Protein AF-A0AAY5F2A4-F1 (afdb_monomer_lite)

Foldseek 3Di:
DPDVVVVVVVVVVVVVVVVVVVVVVVVVVVVVVPPPDPPPPPPDDDDDDDDDDPDDDPDDDPPPPPPPDPPPDFPQAWPCVPPDFDDPPDPVVVVCVVVVDDQQFADDDVSPHDNDDDTDTDDGPPDDPPPD

InterPro domains:
  IPR000467 G-patch domain [PF01585] (89-130)
  IPR000467 G-patch domain [PS50174] (88-132)
  IPR000467 G-patch domain [SM00443] (86-132)
  IPR051189 Splicing-associated domain-containing protein [PTHR14195] (20-131)

Structure (mmCIF, N/CA/C/O backbone):
data_AF-A0AAY5F2A4-F1
#
_entry.id   AF-A0AAY5F2A4-F1
#
loop_
_atom_site.group_PDB
_atom_site.id
_atom_site.type_symbol
_atom_site.label_atom_id
_atom_site.label_alt_id
_atom_site.label_comp_id
_atom_site.label_asym_id
_atom_site.label_entity_id
_atom_site.label_seq_id
_atom_site.pdbx_PDB_ins_code
_atom_site.Cartn_x
_atom_site.Cartn_y
_atom_site.Cartn_z
_atom_site.occupancy
_atom_site.B_iso_or_equiv
_atom_site.auth_seq_id
_atom_site.auth_comp_id
_atom_site.auth_asym_id
_atom_site.auth_atom_id
_atom_site.pdbx_PDB_model_num
ATOM 1 N N . MET A 1 1 ? -13.690 33.260 29.116 1.00 44.19 1 MET A N 1
ATOM 2 C CA . MET A 1 1 ? -12.212 33.185 29.047 1.00 44.19 1 MET A CA 1
ATOM 3 C C . MET A 1 1 ? -11.649 31.957 29.793 1.00 44.19 1 MET A C 1
ATOM 5 O O . MET A 1 1 ? -10.627 32.080 30.448 1.00 44.19 1 MET A O 1
ATOM 9 N N . CYS A 1 2 ? -12.251 30.761 29.685 1.00 46.16 2 CYS A N 1
ATOM 10 C CA . CYS A 1 2 ? -11.771 29.555 30.397 1.00 46.16 2 CYS A CA 1
ATOM 11 C C . CYS A 1 2 ? -11.753 28.301 29.500 1.00 46.16 2 CYS A C 1
ATOM 13 O O . CYS A 1 2 ? -12.039 27.207 29.974 1.00 46.16 2 CYS A O 1
ATOM 15 N N . ASP A 1 3 ? -11.453 28.446 28.206 1.00 48.28 3 ASP A N 1
ATOM 16 C CA . ASP A 1 3 ? -11.290 27.297 27.293 1.00 48.28 3 ASP A CA 1
ATOM 17 C C . ASP A 1 3 ? -9.868 27.151 26.728 1.00 48.28 3 ASP A C 1
ATOM 19 O O . ASP A 1 3 ? -9.492 26.059 26.312 1.00 48.28 3 ASP A O 1
ATOM 23 N N . GLY A 1 4 ? -9.022 28.186 26.833 1.00 53.78 4 GLY A N 1
ATOM 24 C CA . GLY A 1 4 ? -7.635 28.147 26.343 1.00 53.78 4 GLY A CA 1
ATOM 25 C C . GLY A 1 4 ? -6.672 27.300 27.190 1.00 53.78 4 GLY A C 1
ATOM 26 O O . GLY A 1 4 ? -5.759 26.678 26.652 1.00 53.78 4 GLY A O 1
ATOM 27 N N . GLU A 1 5 ? -6.880 27.199 28.507 1.00 52.81 5 GLU A N 1
ATOM 28 C CA . GLU A 1 5 ? -6.016 26.375 29.373 1.00 52.81 5 GLU A CA 1
ATOM 29 C C . GLU A 1 5 ? -6.233 24.872 29.155 1.00 52.81 5 GLU A C 1
ATOM 31 O O . GLU A 1 5 ? -5.280 24.098 29.238 1.00 52.81 5 GLU A O 1
ATOM 36 N N . ARG A 1 6 ? -7.461 24.455 28.803 1.00 59.09 6 ARG A N 1
ATOM 37 C CA . ARG A 1 6 ? -7.805 23.047 28.533 1.00 59.09 6 ARG A CA 1
ATOM 38 C C . ARG A 1 6 ? -7.226 22.523 27.221 1.00 59.09 6 ARG A C 1
ATOM 40 O O . ARG A 1 6 ? -6.933 21.332 27.132 1.00 59.09 6 ARG A O 1
ATOM 47 N N . GLU A 1 7 ? -7.066 23.370 26.208 1.00 59.44 7 GLU A N 1
ATOM 48 C CA . GLU A 1 7 ? -6.365 22.988 24.976 1.00 59.44 7 GLU A CA 1
ATOM 49 C C . GLU A 1 7 ? -4.850 22.944 25.176 1.00 59.44 7 GLU A C 1
ATOM 51 O O . GLU A 1 7 ? -4.201 22.013 24.701 1.00 59.44 7 GLU A O 1
ATOM 56 N N . SER A 1 8 ? -4.297 23.872 25.963 1.00 63.91 8 SER A N 1
ATOM 57 C CA . SER A 1 8 ? -2.864 23.909 26.274 1.00 63.91 8 SER A CA 1
ATOM 58 C C . SER A 1 8 ? -2.387 22.646 27.007 1.00 63.91 8 SER A C 1
ATOM 60 O O . SER A 1 8 ? -1.371 22.054 26.637 1.00 63.91 8 SER A O 1
ATOM 62 N N . VAL A 1 9 ? -3.160 22.140 27.979 1.00 69.38 9 VAL A N 1
ATOM 63 C CA . VAL A 1 9 ? -2.821 20.873 28.662 1.00 69.38 9 VAL A CA 1
ATOM 64 C C . VAL A 1 9 ? -2.930 19.650 27.749 1.00 69.38 9 VAL A C 1
ATOM 66 O O . VAL A 1 9 ? -2.118 18.736 27.873 1.00 69.38 9 VAL A O 1
ATOM 69 N N . LYS A 1 10 ? -3.869 19.631 26.791 1.00 74.00 10 LYS A N 1
ATOM 70 C CA . LYS A 1 10 ? -3.970 18.549 25.793 1.00 74.00 10 LYS A CA 1
ATOM 71 C C . LYS A 1 10 ? -2.795 18.582 24.818 1.00 74.00 10 LYS A C 1
ATOM 73 O O . LYS A 1 10 ? -2.231 17.531 24.530 1.00 74.00 10 LYS A O 1
ATOM 78 N N . ALA A 1 11 ? -2.398 19.769 24.361 1.00 73.75 11 ALA A N 1
ATOM 79 C CA . ALA A 1 11 ? -1.240 19.954 23.490 1.00 73.75 11 ALA A CA 1
ATOM 80 C C . ALA A 1 11 ? 0.068 19.562 24.197 1.00 73.75 11 ALA A C 1
ATOM 82 O O . ALA A 1 11 ? 0.885 18.844 23.624 1.00 73.75 11 ALA A O 1
ATOM 83 N N . SER A 1 12 ? 0.230 19.955 25.464 1.00 76.62 12 SER A N 1
ATOM 84 C CA . SER A 1 12 ? 1.379 19.575 26.293 1.00 76.62 12 SER A CA 1
ATOM 85 C C . SER A 1 12 ? 1.438 18.062 26.526 1.00 76.62 12 SER A C 1
ATOM 87 O O . SER A 1 12 ? 2.493 17.449 26.369 1.00 76.62 12 SER A O 1
ATOM 89 N N . TYR A 1 13 ? 0.292 17.428 26.802 1.00 80.00 13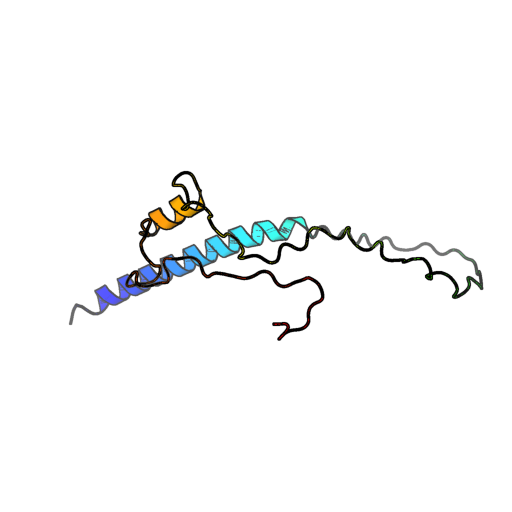 TYR A N 1
ATOM 90 C CA . TYR A 1 13 ? 0.208 15.976 26.953 1.00 80.00 13 TYR A CA 1
ATOM 91 C C . TYR A 1 13 ? 0.562 15.243 25.653 1.00 80.00 13 TYR A C 1
ATOM 93 O O . TYR A 1 13 ? 1.389 14.333 25.670 1.00 80.00 13 TYR A O 1
ATOM 101 N N . PHE A 1 14 ? 0.015 15.675 24.513 1.00 84.44 14 PHE A N 1
ATOM 102 C CA . PHE A 1 14 ? 0.353 15.111 23.203 1.00 84.44 14 PHE A CA 1
ATOM 103 C C . PHE A 1 14 ? 1.838 15.262 22.867 1.00 84.44 14 PHE A C 1
ATOM 105 O O . PHE A 1 14 ? 2.455 14.312 22.390 1.00 84.44 14 PHE A O 1
ATOM 112 N N . TYR A 1 15 ? 2.428 16.427 23.147 1.00 81.44 15 TYR A N 1
ATOM 113 C CA . TYR A 1 15 ? 3.851 16.664 22.921 1.00 81.44 15 TYR A CA 1
ATOM 114 C C . TYR A 1 15 ? 4.718 15.780 23.827 1.00 81.44 15 TYR A C 1
ATOM 116 O O . TYR A 1 15 ? 5.655 15.145 23.349 1.00 81.44 15 TYR A O 1
ATOM 124 N N . CYS A 1 16 ? 4.366 15.660 25.110 1.00 79.62 16 CYS A N 1
ATOM 125 C CA . CYS A 1 16 ? 5.070 14.810 26.071 1.00 79.62 16 CYS A CA 1
ATOM 126 C C . CYS A 1 16 ? 5.024 13.328 25.658 1.00 79.62 16 CYS A C 1
ATOM 128 O O . CYS A 1 16 ? 6.062 12.671 25.591 1.00 79.62 16 CYS A O 1
ATOM 130 N N . VAL A 1 17 ? 3.847 12.817 25.273 1.00 81.06 17 VAL A N 1
ATOM 131 C CA . VAL A 1 17 ? 3.686 11.435 24.790 1.00 81.06 17 VAL A CA 1
ATOM 132 C C . VAL A 1 17 ? 4.463 11.206 23.489 1.00 81.06 17 VAL A C 1
ATOM 134 O O . VAL A 1 17 ? 5.167 10.205 23.369 1.00 81.06 17 VAL A O 1
ATOM 137 N N . CYS A 1 18 ? 4.404 12.141 22.536 1.00 84.38 18 CYS A N 1
ATOM 138 C CA . CYS A 1 18 ? 5.120 12.034 21.263 1.00 84.38 18 CYS A CA 1
ATOM 139 C C . CYS A 1 18 ? 6.647 12.012 21.462 1.00 84.38 18 CYS A C 1
ATOM 141 O O . CYS A 1 18 ? 7.335 11.153 20.908 1.00 84.38 18 CYS A O 1
ATOM 143 N N . VAL A 1 19 ? 7.182 12.891 22.319 1.00 79.44 19 VAL A N 1
ATOM 144 C CA . VAL A 1 19 ? 8.617 12.933 22.646 1.00 79.44 19 VAL A CA 1
ATOM 145 C C . VAL A 1 19 ? 9.059 11.663 23.379 1.00 79.44 19 VAL A C 1
ATOM 147 O O . VAL A 1 19 ? 10.099 11.104 23.036 1.00 79.44 19 VAL A O 1
ATOM 150 N N . CYS A 1 20 ? 8.269 11.151 24.330 1.00 83.56 20 CYS A N 1
ATOM 151 C CA . CYS A 1 20 ? 8.590 9.911 25.042 1.00 83.56 20 CYS A CA 1
ATOM 152 C C . CYS A 1 20 ? 8.608 8.682 24.120 1.00 83.56 20 CYS A C 1
ATOM 154 O O . CYS A 1 20 ? 9.509 7.849 24.233 1.00 83.56 20 CYS A O 1
ATOM 156 N N . VAL A 1 21 ? 7.655 8.569 23.188 1.00 79.88 21 VAL A N 1
ATOM 157 C CA . VAL A 1 21 ? 7.598 7.453 22.228 1.00 79.88 21 VAL A CA 1
ATOM 158 C C . VAL A 1 21 ? 8.751 7.530 21.224 1.00 79.88 21 VAL A C 1
ATOM 160 O O . VAL A 1 21 ? 9.408 6.517 20.976 1.00 79.88 21 VAL A O 1
ATOM 163 N N . CYS A 1 22 ? 9.064 8.723 20.706 1.00 79.94 22 CYS A N 1
ATOM 164 C CA . CYS A 1 22 ? 10.222 8.931 19.834 1.00 79.94 22 CYS A CA 1
ATOM 165 C C . CYS A 1 22 ? 11.538 8.596 20.547 1.00 79.94 22 CYS A C 1
ATOM 167 O O . CYS A 1 22 ? 12.335 7.834 20.006 1.00 79.94 22 CYS A O 1
ATOM 169 N N . ALA A 1 23 ? 11.737 9.072 21.781 1.00 77.69 23 ALA A N 1
ATOM 170 C CA . ALA A 1 23 ? 12.929 8.763 22.571 1.00 77.69 23 ALA A CA 1
ATOM 171 C C . ALA A 1 23 ? 13.053 7.259 22.866 1.00 77.69 23 ALA A C 1
ATOM 173 O O . ALA A 1 23 ? 14.130 6.689 22.713 1.00 77.69 23 ALA A O 1
ATOM 174 N N . CYS A 1 24 ? 11.954 6.583 23.219 1.00 74.00 24 CYS A N 1
ATOM 175 C CA . CYS A 1 24 ? 11.953 5.139 23.464 1.00 74.00 24 CYS A CA 1
ATOM 176 C C . CYS A 1 24 ? 12.325 4.343 22.200 1.00 74.00 24 CYS A C 1
ATOM 178 O O . CYS A 1 24 ? 13.141 3.419 22.258 1.00 74.00 24 CYS A O 1
ATOM 180 N N . MET A 1 25 ? 11.794 4.746 21.040 1.00 73.19 25 MET A N 1
ATOM 181 C CA . MET A 1 25 ? 12.131 4.130 19.759 1.00 73.19 25 MET A CA 1
ATOM 182 C C . MET A 1 25 ? 13.593 4.396 19.366 1.00 73.19 25 MET A C 1
ATOM 184 O O . MET A 1 25 ? 14.268 3.469 18.917 1.00 73.19 25 MET A O 1
ATOM 188 N N . GLN A 1 26 ? 14.108 5.610 19.601 1.00 70.12 26 GLN A N 1
ATOM 189 C CA . GLN A 1 26 ? 15.520 5.955 19.402 1.00 70.12 26 GLN A CA 1
ATOM 190 C C . GLN A 1 26 ? 16.434 5.062 20.260 1.00 70.12 26 GLN A C 1
ATOM 192 O O . GLN A 1 26 ? 17.329 4.421 19.719 1.00 70.12 26 GLN A O 1
ATOM 197 N N . CYS A 1 27 ? 16.163 4.935 21.565 1.00 56.34 27 CYS A N 1
ATOM 198 C CA . CYS A 1 27 ? 16.966 4.134 22.500 1.00 56.34 27 CYS A CA 1
ATOM 199 C C . CYS A 1 27 ? 16.957 2.631 22.170 1.00 56.34 27 CYS A C 1
ATOM 201 O O . CYS A 1 27 ? 17.972 1.939 22.311 1.00 56.34 27 CYS A O 1
ATOM 203 N N . HIS A 1 28 ? 15.815 2.109 21.710 1.00 67.94 28 HIS A N 1
ATOM 204 C CA . HIS A 1 28 ? 15.697 0.714 21.286 1.00 67.94 28 HIS A CA 1
ATOM 205 C C . HIS A 1 28 ? 16.482 0.432 19.990 1.00 67.94 28 HIS A C 1
ATOM 207 O O . HIS A 1 28 ? 17.042 -0.655 19.825 1.00 67.94 28 HIS A O 1
ATOM 213 N N . TRP A 1 29 ? 16.564 1.406 19.076 1.00 56.09 29 TRP A N 1
ATOM 214 C CA . TRP A 1 29 ? 17.421 1.321 17.890 1.00 56.09 29 TRP A CA 1
ATOM 215 C C . TRP A 1 29 ? 18.910 1.496 18.216 1.00 56.09 29 TRP A C 1
ATOM 217 O O . TRP A 1 29 ? 19.724 0.754 17.668 1.00 56.09 29 TRP A O 1
ATOM 227 N N . ASP A 1 30 ? 19.267 2.388 19.141 1.00 52.00 30 ASP A N 1
ATOM 228 C CA . ASP A 1 30 ? 20.661 2.646 19.536 1.00 52.00 30 ASP A CA 1
ATOM 229 C C . ASP A 1 30 ? 21.300 1.423 20.222 1.00 52.00 30 ASP A C 1
ATOM 231 O O . ASP A 1 30 ? 22.440 1.048 19.948 1.00 52.00 30 ASP A O 1
ATOM 235 N N . SER A 1 31 ? 20.503 0.666 20.989 1.00 52.94 31 SER A N 1
ATOM 236 C CA . SER A 1 31 ? 20.922 -0.620 21.577 1.00 52.94 31 SER A CA 1
ATOM 237 C C . SER A 1 31 ? 21.295 -1.689 20.533 1.00 52.94 31 SER A C 1
ATOM 239 O O . SER A 1 31 ? 21.976 -2.667 20.852 1.00 52.94 31 SER A O 1
ATOM 241 N N . ARG A 1 32 ? 20.870 -1.541 19.266 1.00 51.19 32 ARG A N 1
ATOM 242 C CA . ARG A 1 32 ? 21.290 -2.426 18.162 1.00 51.19 32 ARG A CA 1
ATOM 243 C C . ARG A 1 32 ? 22.621 -2.004 17.529 1.00 51.19 32 ARG A C 1
ATOM 245 O O . ARG A 1 32 ? 23.238 -2.851 16.884 1.00 51.19 32 ARG A O 1
ATOM 252 N N . ALA A 1 33 ? 23.078 -0.763 17.724 1.00 51.69 33 ALA A N 1
ATOM 253 C CA . ALA A 1 33 ? 24.311 -0.233 17.134 1.00 51.69 33 ALA A CA 1
ATOM 254 C C . ALA A 1 33 ? 25.579 -0.538 17.962 1.00 51.69 33 ALA A C 1
ATOM 256 O O . ALA A 1 33 ? 26.671 -0.633 17.399 1.00 51.69 33 ALA A O 1
ATOM 257 N N . ASP A 1 34 ? 25.451 -0.776 19.271 1.00 48.56 34 ASP A N 1
ATOM 258 C CA . ASP A 1 34 ? 26.612 -0.881 20.174 1.00 48.56 34 ASP A CA 1
ATOM 259 C C . ASP A 1 34 ? 27.398 -2.209 20.070 1.00 48.56 34 ASP A C 1
ATOM 261 O O . ASP A 1 34 ? 28.550 -2.315 20.486 1.00 48.56 34 ASP A O 1
ATOM 265 N N . ARG A 1 35 ? 26.852 -3.247 19.416 1.00 52.72 35 ARG A N 1
ATOM 266 C CA . ARG A 1 35 ? 27.552 -4.547 19.294 1.00 52.72 35 ARG A CA 1
ATOM 267 C C . ARG A 1 35 ? 28.746 -4.559 18.325 1.00 52.72 35 ARG A C 1
ATOM 269 O O . ARG A 1 35 ? 29.401 -5.591 18.198 1.00 52.72 35 ARG A O 1
ATOM 276 N N . GLY A 1 36 ? 29.051 -3.448 17.651 1.00 53.97 36 GLY A N 1
ATOM 277 C CA . GLY A 1 36 ? 30.085 -3.387 16.610 1.00 53.97 36 GLY A CA 1
ATOM 278 C C . GLY A 1 36 ? 31.390 -2.663 16.965 1.00 53.97 36 GLY A C 1
ATOM 279 O O . GLY A 1 36 ? 32.346 -2.767 16.200 1.00 53.97 36 GLY A O 1
ATOM 280 N N . HIS A 1 37 ? 31.475 -1.927 18.080 1.00 58.62 37 HIS A N 1
ATOM 281 C CA . HIS A 1 37 ? 32.580 -0.982 18.313 1.00 58.62 37 HIS A CA 1
ATOM 282 C C . HIS A 1 37 ? 33.500 -1.345 19.485 1.00 58.62 37 HIS A C 1
ATOM 284 O O . HIS A 1 37 ? 33.924 -0.481 20.245 1.00 58.62 37 HIS A O 1
ATOM 290 N N . ARG A 1 38 ? 33.921 -2.610 19.616 1.00 45.50 38 ARG A N 1
ATOM 291 C CA . ARG A 1 38 ? 35.099 -2.921 20.449 1.00 45.50 38 ARG A CA 1
ATOM 292 C C . ARG A 1 38 ? 36.378 -2.745 19.633 1.00 45.50 38 ARG A C 1
ATOM 294 O O . ARG A 1 38 ? 37.074 -3.699 19.295 1.00 45.50 38 ARG A O 1
ATOM 301 N N . ARG A 1 39 ? 36.686 -1.486 19.305 1.00 50.56 39 ARG A N 1
ATOM 302 C CA . ARG A 1 39 ? 38.025 -1.080 18.867 1.00 50.56 39 ARG A CA 1
ATOM 303 C C . ARG A 1 39 ? 38.987 -1.288 20.034 1.00 50.56 39 ARG A C 1
ATOM 305 O O . ARG A 1 39 ? 39.108 -0.432 20.899 1.00 50.56 39 ARG A O 1
ATOM 312 N N . SER A 1 40 ? 39.692 -2.416 20.059 1.00 38.84 40 SER A N 1
ATOM 313 C CA . SER A 1 40 ? 40.951 -2.497 20.799 1.00 38.84 40 SER A CA 1
ATOM 314 C C . SER A 1 40 ? 42.077 -2.091 19.856 1.00 38.84 40 SER A C 1
ATOM 316 O O . SER A 1 40 ? 42.785 -2.912 19.283 1.00 38.84 40 SER A O 1
ATOM 318 N N . CYS A 1 41 ? 42.221 -0.782 19.669 1.00 37.25 41 CYS A N 1
ATOM 319 C CA . CYS A 1 41 ? 43.511 -0.194 19.351 1.00 37.25 41 CYS A CA 1
ATOM 320 C C . CYS A 1 41 ? 44.369 -0.294 20.619 1.00 37.25 41 CYS A C 1
ATOM 322 O O . CYS A 1 41 ? 44.414 0.626 21.432 1.00 37.25 41 CYS A O 1
ATOM 324 N N . SER A 1 42 ? 45.010 -1.448 20.825 1.00 45.25 42 SER A N 1
ATOM 325 C CA . SER A 1 42 ? 46.095 -1.553 21.796 1.00 45.25 42 SER A CA 1
ATOM 326 C C . SER A 1 42 ? 47.331 -0.925 21.166 1.00 45.25 42 SER A C 1
ATOM 328 O O . SER A 1 42 ? 48.028 -1.528 20.351 1.00 45.25 42 SER A O 1
ATOM 330 N N . LEU A 1 43 ? 47.557 0.334 21.530 1.00 48.81 43 LEU A N 1
ATOM 331 C CA . LE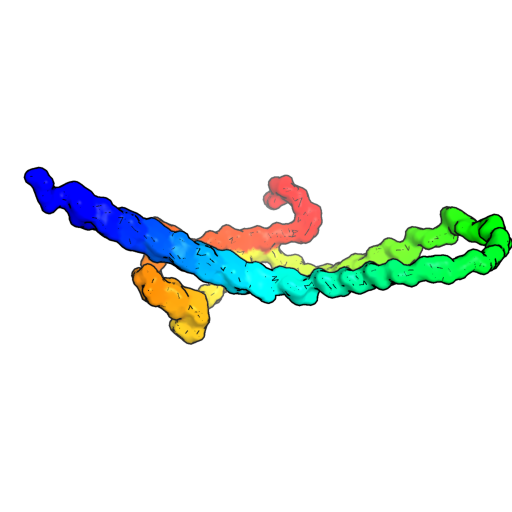U A 1 43 ? 48.861 0.970 21.474 1.00 48.81 43 LEU A CA 1
ATOM 332 C C . LEU A 1 43 ? 49.834 0.091 22.273 1.00 48.81 43 LEU A C 1
ATOM 334 O O . LEU A 1 43 ? 49.909 0.191 23.495 1.00 48.81 43 LEU A O 1
ATOM 338 N N . LYS A 1 44 ? 50.572 -0.784 21.590 1.00 45.34 44 LYS A N 1
ATOM 339 C CA . LYS A 1 44 ? 51.840 -1.289 22.108 1.00 45.34 44 LYS A CA 1
ATOM 340 C C . LYS A 1 44 ? 52.964 -0.624 21.339 1.00 45.34 44 LYS A C 1
ATOM 342 O O . LYS A 1 44 ? 53.170 -0.833 20.147 1.00 45.34 44 LYS A O 1
ATOM 347 N N . THR A 1 45 ? 53.621 0.251 22.075 1.00 45.97 45 THR A N 1
ATOM 348 C CA . THR A 1 45 ? 54.866 0.921 21.760 1.00 45.97 45 THR A CA 1
ATOM 349 C C . THR A 1 45 ? 55.975 -0.091 21.440 1.00 45.97 45 THR A C 1
ATOM 351 O O . THR A 1 45 ? 56.045 -1.158 22.040 1.00 45.97 45 THR A O 1
ATOM 354 N N . ALA A 1 46 ? 56.827 0.305 20.487 1.00 43.88 46 ALA A N 1
ATOM 355 C CA . ALA A 1 46 ? 58.200 -0.132 20.214 1.00 43.88 46 ALA A CA 1
ATOM 356 C C . ALA A 1 46 ? 58.525 -1.641 20.124 1.00 43.88 46 ALA A C 1
ATOM 358 O O . ALA A 1 46 ? 58.622 -2.332 21.130 1.00 43.88 46 ALA A O 1
ATOM 359 N N . ASN A 1 47 ? 58.965 -2.083 18.937 1.00 49.75 47 ASN A N 1
ATOM 360 C CA . ASN A 1 47 ? 60.312 -2.653 18.834 1.00 49.75 47 ASN A CA 1
ATOM 361 C C . ASN A 1 47 ? 60.892 -2.470 17.422 1.00 49.75 47 ASN A C 1
ATOM 363 O O . ASN A 1 47 ? 60.214 -2.637 16.413 1.00 49.75 47 ASN A O 1
ATOM 367 N N . ARG A 1 48 ? 62.162 -2.085 17.376 1.00 51.56 48 ARG A N 1
ATOM 368 C CA . ARG A 1 48 ? 62.960 -1.781 16.189 1.00 51.56 48 ARG A CA 1
ATOM 369 C C . ARG A 1 48 ? 63.720 -3.058 15.821 1.00 51.56 48 ARG A C 1
ATOM 371 O O . ARG A 1 48 ? 64.435 -3.542 16.686 1.00 51.56 48 ARG A O 1
ATOM 378 N N . GLN A 1 49 ? 63.620 -3.561 14.587 1.00 49.81 49 GLN A N 1
ATOM 379 C CA . GLN A 1 49 ? 64.634 -4.417 13.931 1.00 49.81 49 GLN A CA 1
ATOM 380 C C . GLN A 1 49 ? 64.244 -4.622 12.449 1.00 49.81 49 GLN A C 1
ATOM 382 O O . GLN A 1 49 ? 63.129 -5.043 12.172 1.00 49.81 49 GLN A O 1
ATOM 387 N N . THR A 1 50 ? 64.966 -3.970 11.523 1.00 49.41 50 THR A N 1
ATOM 388 C CA . THR A 1 50 ? 65.813 -4.559 10.447 1.00 49.41 50 THR A CA 1
ATOM 389 C C . THR A 1 50 ? 65.058 -5.566 9.557 1.00 49.41 50 THR A C 1
ATOM 391 O O . THR A 1 50 ? 64.430 -6.495 10.029 1.00 49.41 50 THR A O 1
ATOM 394 N N . SER A 1 51 ? 65.013 -5.463 8.235 1.00 44.84 51 SER A N 1
ATOM 395 C CA . SER A 1 51 ? 66.119 -5.421 7.281 1.00 44.84 51 SER A CA 1
ATOM 396 C C . SER A 1 51 ? 65.499 -5.342 5.873 1.00 44.84 51 SER A C 1
ATOM 398 O O . SER A 1 51 ? 64.344 -5.721 5.675 1.00 44.84 51 SER A O 1
ATOM 400 N N . GLY A 1 52 ? 66.219 -4.770 4.907 1.00 53.66 52 GLY A N 1
ATOM 401 C CA . GLY A 1 52 ? 65.689 -4.506 3.571 1.00 53.66 52 GLY A CA 1
ATOM 402 C C . GLY A 1 52 ? 65.361 -5.766 2.768 1.00 53.66 52 GLY A C 1
ATOM 403 O O . GLY A 1 52 ? 66.127 -6.723 2.758 1.00 53.66 52 GLY A O 1
ATOM 404 N N . HIS A 1 53 ? 64.270 -5.704 2.006 1.00 45.31 53 HIS A N 1
ATOM 405 C CA . HIS A 1 53 ? 64.117 -6.495 0.792 1.00 45.31 53 HIS A CA 1
ATOM 406 C C . HIS A 1 53 ? 63.458 -5.632 -0.290 1.00 45.31 53 HIS A C 1
ATOM 408 O O . HIS A 1 53 ? 62.252 -5.388 -0.287 1.00 45.31 53 HIS A O 1
ATOM 414 N N . LEU A 1 54 ? 64.282 -5.152 -1.221 1.00 50.66 54 LEU A N 1
ATOM 415 C CA . LEU A 1 54 ? 63.843 -4.646 -2.516 1.00 50.66 54 LEU A CA 1
ATOM 416 C C . LEU A 1 54 ? 63.234 -5.805 -3.311 1.00 50.66 54 LEU A C 1
ATOM 418 O O . LEU A 1 54 ? 63.907 -6.796 -3.567 1.00 50.66 54 LEU A O 1
ATOM 422 N N . GLY A 1 55 ? 61.980 -5.656 -3.732 1.00 52.44 55 GLY A N 1
ATOM 423 C CA . GLY A 1 55 ? 61.391 -6.462 -4.799 1.00 52.44 55 GLY A CA 1
ATOM 424 C C . GLY A 1 55 ? 60.259 -7.383 -4.358 1.00 52.44 55 GLY A C 1
ATOM 425 O O . GLY A 1 55 ? 60.486 -8.414 -3.738 1.00 52.44 55 GLY A O 1
ATOM 426 N N . SER A 1 56 ? 59.041 -7.045 -4.781 1.00 54.97 56 SER A N 1
ATOM 427 C CA . SER A 1 56 ? 58.084 -8.042 -5.263 1.00 54.97 56 SER A CA 1
ATOM 428 C C . SER A 1 56 ? 57.109 -7.372 -6.233 1.00 54.97 56 SER A C 1
ATOM 430 O O . SER A 1 56 ? 56.089 -6.805 -5.856 1.00 54.97 56 SER A O 1
ATOM 432 N N . LEU A 1 57 ? 57.563 -7.322 -7.485 1.00 53.69 57 LEU A N 1
ATOM 433 C CA . LEU A 1 57 ? 56.810 -7.570 -8.713 1.00 53.69 57 LEU A CA 1
ATOM 434 C C . LEU A 1 57 ? 55.316 -7.197 -8.701 1.00 53.69 57 LEU A C 1
ATOM 436 O O . LEU A 1 57 ? 54.452 -7.891 -8.174 1.00 53.69 57 LEU A O 1
ATOM 440 N N . CYS A 1 58 ? 55.030 -6.129 -9.436 1.00 50.28 58 CYS A N 1
ATOM 441 C CA . CYS A 1 58 ? 53.738 -5.621 -9.886 1.00 50.28 58 CYS A CA 1
ATOM 442 C C . CYS A 1 58 ? 52.940 -6.572 -10.814 1.00 50.28 58 CYS A C 1
ATOM 444 O O . CYS A 1 58 ? 52.223 -6.123 -11.705 1.00 50.28 58 CYS A O 1
ATOM 446 N N . THR A 1 59 ? 52.996 -7.886 -10.611 1.00 59.59 59 THR A N 1
ATOM 447 C CA . THR A 1 59 ? 52.311 -8.870 -11.460 1.00 59.59 59 THR A CA 1
ATOM 448 C C . THR A 1 59 ? 51.581 -9.906 -10.616 1.00 59.59 59 THR A C 1
ATOM 450 O O . THR A 1 59 ? 52.105 -10.968 -10.299 1.00 59.59 59 THR A O 1
ATOM 453 N N . GLY A 1 60 ? 50.325 -9.619 -10.263 1.00 55.09 60 GLY A N 1
ATOM 454 C CA . GLY A 1 60 ? 49.544 -10.592 -9.505 1.00 55.09 60 GLY A CA 1
ATOM 455 C C . GLY A 1 60 ? 48.110 -10.212 -9.163 1.00 55.09 60 GLY A C 1
ATOM 456 O O . GLY A 1 60 ? 47.751 -10.303 -8.001 1.00 55.09 60 GLY A O 1
ATOM 457 N N . ASP A 1 61 ? 47.259 -9.841 -10.128 1.00 56.81 61 ASP A N 1
ATOM 458 C CA . ASP A 1 61 ? 45.799 -9.918 -9.889 1.00 56.81 61 ASP A CA 1
ATOM 459 C C . ASP A 1 61 ? 44.969 -10.188 -11.166 1.00 56.81 61 ASP A C 1
ATOM 461 O O . ASP A 1 61 ? 43.867 -9.682 -11.357 1.00 56.81 61 ASP A O 1
ATOM 465 N N . VAL A 1 62 ? 45.474 -11.049 -12.064 1.00 58.59 62 VAL A N 1
ATOM 466 C CA . VAL A 1 62 ? 44.706 -11.564 -13.227 1.00 58.59 62 VAL A CA 1
ATOM 467 C C . VAL A 1 62 ? 43.672 -12.630 -12.809 1.00 58.59 62 VAL A C 1
ATOM 469 O O . VAL A 1 62 ? 42.812 -13.024 -13.594 1.00 58.59 62 VAL A O 1
ATOM 472 N N . LYS A 1 63 ? 43.680 -13.089 -11.548 1.00 54.06 63 LYS A N 1
ATOM 473 C CA . LYS A 1 63 ? 42.787 -14.157 -11.066 1.00 54.06 63 LYS A CA 1
ATOM 474 C C . LYS A 1 63 ? 41.848 -13.748 -9.933 1.00 54.06 63 LYS A C 1
ATOM 476 O O . LYS A 1 63 ? 41.295 -14.622 -9.278 1.00 54.06 63 LYS A O 1
ATOM 481 N N . ARG A 1 64 ? 41.470 -12.471 -9.823 1.00 51.25 64 ARG A N 1
ATOM 482 C CA . ARG A 1 64 ? 40.111 -12.136 -9.359 1.00 51.25 64 ARG A CA 1
ATOM 483 C C . ARG A 1 64 ? 39.125 -12.283 -10.516 1.00 51.25 64 ARG A C 1
ATOM 485 O O . ARG A 1 64 ? 38.351 -11.379 -10.824 1.00 51.25 64 ARG A O 1
ATOM 492 N N . ARG A 1 65 ? 39.143 -13.453 -11.171 1.00 54.41 65 ARG A N 1
ATOM 493 C C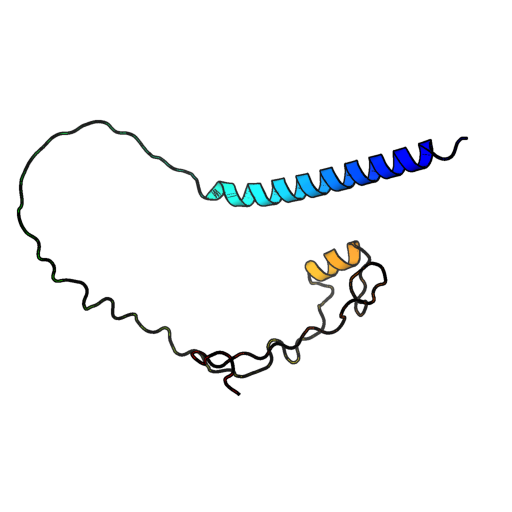A . ARG A 1 65 ? 38.032 -13.897 -12.012 1.00 5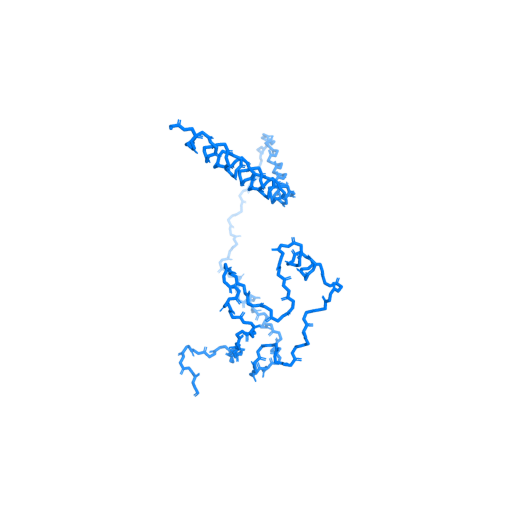4.41 65 ARG A CA 1
ATOM 494 C C . ARG A 1 65 ? 36.855 -13.991 -11.059 1.00 54.41 65 ARG A C 1
ATOM 496 O O . ARG A 1 65 ? 36.734 -14.972 -10.329 1.00 54.41 65 ARG A O 1
ATOM 503 N N . ARG A 1 66 ? 36.061 -12.917 -10.994 1.00 62.59 66 ARG A N 1
ATOM 504 C CA . ARG A 1 66 ? 34.805 -12.876 -10.253 1.00 62.59 66 ARG 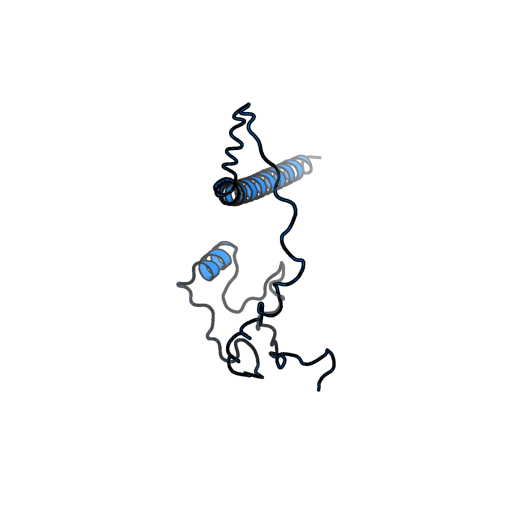A CA 1
ATOM 505 C C . ARG A 1 66 ? 34.075 -14.143 -10.671 1.00 62.59 66 ARG A C 1
ATOM 507 O O . ARG A 1 66 ? 33.722 -14.279 -11.842 1.00 62.59 66 ARG A O 1
ATOM 514 N N . LYS A 1 67 ? 33.947 -15.110 -9.760 1.00 60.44 67 LYS A N 1
ATOM 515 C CA . LYS A 1 67 ? 32.983 -16.189 -9.938 1.00 60.44 67 LYS A CA 1
ATOM 516 C C . LYS A 1 67 ? 31.659 -15.459 -10.102 1.00 60.44 67 LYS A C 1
ATOM 518 O O . LYS A 1 67 ? 31.174 -14.867 -9.141 1.00 60.44 67 LYS A O 1
ATOM 523 N N . ALA A 1 68 ? 31.165 -15.382 -11.336 1.00 59.59 68 ALA A N 1
ATOM 524 C CA . ALA A 1 68 ? 29.839 -14.859 -11.586 1.00 59.59 68 ALA A CA 1
ATOM 525 C C . ALA A 1 68 ? 28.899 -15.662 -10.687 1.00 59.59 68 ALA A C 1
ATOM 527 O O . ALA A 1 68 ? 28.992 -16.894 -10.643 1.00 59.59 68 ALA A O 1
ATOM 528 N N . ALA A 1 69 ? 28.087 -14.961 -9.896 1.00 60.06 69 ALA A N 1
ATOM 529 C CA . ALA A 1 69 ? 27.076 -15.612 -9.083 1.00 60.06 69 ALA A CA 1
ATOM 530 C C . ALA A 1 69 ? 26.245 -16.527 -10.001 1.00 60.06 69 ALA A C 1
ATOM 532 O O . ALA A 1 69 ? 26.003 -16.142 -11.152 1.00 60.06 69 ALA A O 1
ATOM 533 N N . PRO A 1 70 ? 25.836 -17.722 -9.538 1.00 61.66 70 PRO A N 1
ATOM 534 C CA . PRO A 1 70 ? 24.983 -18.603 -10.321 1.00 61.66 70 PRO A CA 1
ATOM 535 C C . PRO A 1 70 ? 23.816 -17.794 -10.882 1.00 61.66 70 PRO A C 1
ATOM 537 O O . PRO A 1 70 ? 23.209 -16.997 -10.159 1.00 61.66 70 PRO A O 1
ATOM 540 N N . MET A 1 71 ? 23.546 -17.953 -12.177 1.00 58.50 71 MET A N 1
ATOM 541 C CA . MET A 1 71 ? 22.444 -17.293 -12.869 1.00 58.50 71 MET A CA 1
ATOM 542 C C . MET A 1 71 ? 21.125 -17.844 -12.315 1.00 58.50 71 MET A C 1
ATOM 544 O O . MET A 1 71 ? 20.526 -18.754 -12.872 1.00 58.50 71 MET A O 1
ATOM 548 N N . GLY A 1 72 ? 20.717 -17.337 -11.151 1.00 57.62 72 GLY A N 1
ATOM 549 C CA . GLY A 1 72 ? 19.436 -17.645 -10.532 1.00 57.62 72 GLY A CA 1
ATOM 550 C C . GLY A 1 72 ? 18.322 -17.150 -11.439 1.00 57.62 72 GLY A C 1
ATOM 551 O O . GLY A 1 72 ? 18.428 -16.021 -11.940 1.00 57.62 72 GLY A O 1
ATOM 552 N N . ASN A 1 73 ? 17.340 -18.033 -11.635 1.00 60.91 73 ASN A N 1
ATOM 553 C CA . ASN A 1 73 ? 16.251 -17.971 -12.602 1.00 60.91 73 ASN A CA 1
ATOM 554 C C . ASN A 1 73 ? 15.784 -16.544 -12.941 1.00 60.91 73 ASN A C 1
ATOM 556 O O . ASN A 1 73 ? 15.643 -15.653 -12.106 1.00 60.91 73 ASN A O 1
ATOM 560 N N . SER A 1 74 ? 15.588 -16.312 -14.232 1.00 59.59 74 SER A N 1
ATOM 561 C CA . SER A 1 74 ? 14.976 -15.104 -14.761 1.00 59.59 74 SER A CA 1
ATOM 562 C C . SER A 1 74 ? 13.466 -15.198 -14.568 1.00 59.59 74 SER A C 1
ATOM 564 O O . SER A 1 74 ? 12.740 -15.488 -15.514 1.00 59.59 74 SER A O 1
ATOM 566 N N . CYS A 1 75 ? 12.975 -14.999 -13.347 1.00 56.94 75 CYS A N 1
ATOM 567 C CA . CYS A 1 75 ? 11.557 -14.728 -13.160 1.00 56.94 75 CYS A CA 1
ATOM 568 C C . CYS A 1 75 ? 11.283 -13.270 -13.556 1.00 56.94 75 CYS A C 1
ATOM 570 O O . CYS A 1 75 ? 11.445 -12.332 -12.783 1.00 56.94 75 CYS A O 1
ATOM 572 N N . THR A 1 76 ? 10.903 -13.066 -14.814 1.00 65.00 76 THR A N 1
ATOM 573 C CA . THR A 1 76 ? 10.128 -11.891 -15.217 1.00 65.00 76 THR A CA 1
ATOM 574 C C . THR A 1 76 ? 8.702 -12.113 -14.724 1.00 65.00 76 THR A C 1
ATOM 576 O O . THR A 1 76 ? 7.989 -12.946 -15.277 1.00 65.00 76 THR A O 1
ATOM 579 N N . GLY A 1 77 ? 8.303 -11.447 -13.644 1.00 79.88 77 GLY A N 1
ATOM 580 C CA . GLY A 1 77 ? 6.983 -11.643 -13.042 1.00 79.88 77 GLY A CA 1
ATOM 581 C C . GLY A 1 77 ? 6.621 -10.532 -12.066 1.00 79.88 77 GLY A C 1
ATOM 582 O O . GLY A 1 77 ? 7.487 -9.752 -11.655 1.00 79.88 77 GLY A O 1
ATOM 583 N N . VAL A 1 78 ? 5.338 -10.434 -11.718 1.00 86.19 78 VAL A N 1
ATOM 584 C CA . VAL A 1 78 ? 4.872 -9.500 -10.690 1.00 86.19 78 VAL A CA 1
ATOM 585 C C . VAL A 1 78 ? 5.282 -10.043 -9.319 1.00 86.19 78 VAL A C 1
ATOM 587 O O . VAL A 1 78 ? 4.987 -11.179 -8.952 1.00 86.19 78 VAL A O 1
ATOM 590 N N . VAL A 1 79 ? 6.007 -9.234 -8.552 1.00 87.38 79 VAL A N 1
ATOM 591 C CA . VAL A 1 79 ? 6.451 -9.569 -7.200 1.00 87.38 79 VAL A CA 1
ATOM 592 C C . VAL A 1 79 ? 5.227 -9.695 -6.295 1.00 87.38 79 VAL A C 1
ATOM 594 O O . VAL A 1 79 ? 4.427 -8.767 -6.204 1.00 87.38 79 VAL A O 1
ATOM 597 N N . GLY A 1 80 ? 5.108 -10.831 -5.604 1.00 84.75 80 GLY A N 1
ATOM 598 C CA . GLY A 1 80 ? 4.030 -11.067 -4.639 1.00 84.75 80 GLY A CA 1
ATOM 599 C C . GLY A 1 80 ? 2.660 -11.346 -5.264 1.00 84.75 80 GLY A C 1
ATOM 600 O O . GLY A 1 80 ? 1.654 -11.255 -4.566 1.00 84.75 80 GLY A O 1
ATOM 601 N N . GLU A 1 81 ? 2.601 -11.679 -6.556 1.00 88.06 81 GLU A N 1
ATOM 602 C CA . GLU A 1 81 ? 1.350 -12.057 -7.216 1.00 88.06 81 GLU A CA 1
ATOM 603 C C . GLU A 1 81 ? 0.713 -13.281 -6.537 1.00 88.06 81 GLU A C 1
ATOM 605 O O . GLU A 1 81 ? 1.365 -14.304 -6.331 1.00 88.06 81 GLU A O 1
ATOM 610 N N . GLY A 1 82 ? -0.558 -13.154 -6.143 1.00 85.62 82 GLY A N 1
ATOM 611 C CA . GLY A 1 82 ? -1.296 -14.213 -5.447 1.00 85.62 82 GLY A CA 1
ATOM 612 C C . GLY A 1 82 ? -0.918 -14.412 -3.974 1.00 85.62 82 GLY A C 1
ATOM 613 O O . GLY A 1 82 ? -1.300 -15.426 -3.389 1.00 85.62 82 GLY A O 1
ATOM 614 N N . ALA A 1 83 ? -0.180 -13.482 -3.356 1.00 86.94 83 ALA A N 1
ATOM 615 C CA . ALA A 1 83 ? 0.090 -13.548 -1.924 1.00 86.94 83 ALA A CA 1
ATOM 616 C C . ALA A 1 83 ? -1.227 -13.517 -1.115 1.00 86.94 83 ALA A C 1
ATOM 618 O O . ALA A 1 83 ? -2.096 -12.687 -1.397 1.00 86.94 83 ALA A O 1
ATOM 619 N N . PRO A 1 84 ? -1.394 -14.398 -0.109 1.00 89.06 84 PRO A N 1
ATOM 620 C CA . PRO A 1 84 ? -2.589 -14.400 0.722 1.00 89.06 84 PRO A CA 1
ATOM 621 C C . PRO A 1 84 ? -2.657 -13.134 1.596 1.00 89.06 84 PRO A C 1
ATOM 623 O O . PRO A 1 84 ? -1.620 -12.517 1.870 1.00 89.06 84 PRO A O 1
ATOM 626 N N . PRO A 1 85 ? -3.852 -12.767 2.094 1.00 89.06 85 PRO A N 1
ATOM 627 C CA . PRO A 1 85 ? -4.007 -11.688 3.066 1.00 89.06 85 PRO A CA 1
ATOM 628 C C . PRO A 1 85 ? -3.112 -11.876 4.299 1.00 89.06 85 PRO A C 1
ATOM 630 O O . PRO A 1 85 ? -2.782 -13.001 4.683 1.00 89.06 85 PRO A O 1
ATOM 633 N N . ILE A 1 86 ? -2.735 -10.769 4.948 1.00 90.75 86 ILE A N 1
ATOM 634 C CA . ILE A 1 86 ? -1.874 -10.809 6.137 1.00 90.75 86 ILE A CA 1
ATOM 635 C C . ILE A 1 86 ? -2.612 -11.548 7.268 1.00 90.75 86 ILE A C 1
ATOM 637 O O . ILE A 1 86 ? -3.677 -11.093 7.684 1.00 90.75 86 ILE A O 1
ATOM 641 N N . PRO A 1 87 ? -2.061 -12.650 7.811 1.00 93.31 87 PRO A N 1
ATOM 642 C CA . PRO A 1 87 ? -2.737 -13.408 8.855 1.00 93.31 87 PRO A CA 1
ATOM 643 C C . PRO A 1 87 ? -2.728 -12.656 10.193 1.00 93.31 87 PRO A C 1
ATOM 645 O O . PRO A 1 87 ? -1.774 -11.950 10.529 1.00 93.31 87 PRO A O 1
ATOM 648 N N . GLU A 1 88 ? -3.750 -12.873 11.020 1.00 92.19 88 GLU A N 1
ATOM 649 C CA . GLU A 1 88 ? -3.871 -12.281 12.368 1.00 92.19 88 GLU A CA 1
ATOM 650 C C . GLU A 1 88 ? -2.768 -12.745 13.336 1.00 92.19 88 GLU A C 1
ATOM 652 O O . GLU A 1 88 ? -2.394 -12.048 14.282 1.00 92.19 88 GLU A O 1
ATOM 657 N N . SER A 1 89 ? -2.183 -13.919 13.086 1.00 95.50 89 SER A N 1
ATOM 658 C CA . SER A 1 89 ? -1.056 -14.425 13.870 1.00 95.50 89 SER A CA 1
ATOM 659 C C . SER A 1 89 ? 0.228 -13.614 13.657 1.00 95.50 89 SER A C 1
ATOM 661 O O . SER A 1 89 ? 1.121 -13.675 14.507 1.00 95.50 89 SER A O 1
ATOM 663 N N . ASN A 1 90 ? 0.324 -12.832 12.576 1.00 95.94 90 ASN A N 1
ATOM 664 C CA . ASN A 1 90 ? 1.488 -12.015 12.257 1.00 95.94 90 ASN A CA 1
ATOM 665 C C . ASN A 1 90 ? 1.689 -10.903 13.302 1.00 95.94 90 ASN A C 1
ATOM 667 O O . ASN A 1 90 ? 0.764 -10.180 13.658 1.00 95.94 90 ASN A O 1
ATOM 671 N N . MET A 1 91 ? 2.919 -10.716 13.786 1.00 97.50 91 MET A N 1
ATOM 672 C CA . MET A 1 91 ? 3.196 -9.656 14.766 1.00 97.50 91 MET A CA 1
ATOM 673 C C . MET A 1 91 ? 2.869 -8.259 14.219 1.00 97.50 91 MET A C 1
ATOM 675 O O . MET A 1 91 ? 2.325 -7.435 14.948 1.00 97.50 91 MET A O 1
ATOM 679 N N . GLY A 1 92 ? 3.136 -8.009 12.935 1.00 96.38 92 GLY A N 1
ATOM 680 C CA . GLY A 1 92 ? 2.816 -6.749 12.270 1.00 96.38 92 GLY A CA 1
ATOM 681 C C . GLY A 1 92 ? 1.313 -6.495 12.151 1.00 96.38 92 GLY A C 1
ATOM 682 O O . GLY A 1 92 ? 0.880 -5.369 12.376 1.00 96.38 92 GLY A O 1
ATOM 683 N N . SER A 1 93 ? 0.496 -7.523 11.884 1.00 95.62 93 SER A N 1
ATOM 684 C CA . SER A 1 93 ? -0.965 -7.346 11.833 1.00 95.62 93 SER A CA 1
ATOM 685 C C . SER A 1 93 ? -1.543 -7.000 13.203 1.00 95.62 93 SER A C 1
ATOM 687 O O . SER A 1 93 ? -2.418 -6.142 13.287 1.00 95.62 93 SER A O 1
ATOM 689 N N . ARG A 1 94 ? -1.025 -7.592 14.289 1.00 96.88 94 ARG A N 1
ATOM 690 C CA . ARG A 1 94 ? -1.418 -7.218 15.660 1.00 96.88 94 ARG A CA 1
ATOM 691 C C . ARG A 1 94 ? -0.991 -5.799 16.018 1.00 96.88 94 ARG A C 1
ATOM 693 O O . ARG A 1 94 ? -1.760 -5.067 16.628 1.00 96.88 94 ARG A O 1
ATOM 700 N N . MET A 1 95 ? 0.217 -5.393 15.620 1.00 97.38 95 MET A N 1
ATOM 701 C CA . MET A 1 95 ? 0.691 -4.021 15.837 1.00 97.38 95 MET A CA 1
ATOM 702 C C . MET A 1 95 ? -0.204 -2.998 15.130 1.00 97.38 95 MET A C 1
ATOM 704 O O . MET A 1 95 ? -0.575 -2.002 15.741 1.00 97.38 95 MET A O 1
ATOM 708 N N . LEU A 1 96 ? -0.590 -3.255 13.877 1.00 95.88 96 LEU A N 1
ATOM 709 C CA . LEU A 1 96 ? -1.501 -2.383 13.131 1.00 95.88 96 LEU A CA 1
ATOM 710 C C . LEU A 1 96 ? -2.881 -2.301 13.801 1.00 95.88 96 LEU A C 1
ATOM 712 O O . LEU A 1 96 ? -3.405 -1.205 13.990 1.00 95.88 96 LEU A O 1
ATOM 716 N N . GLN A 1 97 ? -3.433 -3.437 14.229 1.00 95.56 97 GLN A N 1
ATOM 717 C CA . GLN A 1 97 ? -4.722 -3.487 14.927 1.00 95.56 97 GLN A CA 1
ATOM 718 C C . GLN A 1 97 ? -4.725 -2.718 16.247 1.00 95.56 97 GLN A C 1
ATOM 720 O O . GLN A 1 97 ? -5.660 -1.968 16.517 1.00 95.56 97 GLN A O 1
ATOM 725 N N . ASN A 1 98 ? -3.650 -2.808 17.030 1.00 96.75 98 ASN A N 1
ATOM 726 C CA . ASN A 1 98 ? -3.508 -2.031 18.264 1.00 96.75 98 ASN A CA 1
ATOM 727 C C . ASN A 1 98 ? -3.477 -0.512 18.020 1.00 96.75 98 ASN A C 1
ATOM 729 O O . ASN A 1 98 ? -3.764 0.259 18.931 1.00 96.75 98 ASN A O 1
ATOM 733 N N . MET A 1 99 ? -3.147 -0.086 16.799 1.00 95.44 99 MET A N 1
ATOM 734 C CA . MET A 1 99 ? -3.171 1.313 16.366 1.00 95.44 99 MET A CA 1
ATOM 735 C C . MET A 1 99 ? -4.500 1.710 15.700 1.00 95.44 99 MET A C 1
ATOM 737 O O . MET A 1 99 ? -4.604 2.806 15.154 1.00 95.44 99 MET A O 1
ATOM 741 N N . GLY A 1 100 ? -5.515 0.839 15.734 1.00 94.25 100 GLY A N 1
ATOM 742 C CA . GLY A 1 100 ? -6.849 1.095 15.187 1.00 94.25 100 GLY A CA 1
ATOM 743 C C . GLY A 1 100 ? -7.022 0.743 13.707 1.00 94.25 100 GLY A C 1
ATOM 744 O O . GLY A 1 100 ? -8.065 1.046 13.133 1.00 94.25 100 GLY A O 1
ATOM 745 N N . TRP A 1 101 ? -6.035 0.106 13.070 1.00 94.94 101 TRP A N 1
ATOM 746 C CA . TRP A 1 101 ? -6.192 -0.395 11.703 1.00 94.94 101 TRP A CA 1
ATOM 747 C C . TRP A 1 101 ? -6.965 -1.719 11.686 1.00 94.94 101 TRP A C 1
ATOM 749 O O . TRP A 1 101 ? -6.698 -2.607 12.488 1.00 94.94 101 TRP A O 1
ATOM 759 N N . SER A 1 102 ? -7.886 -1.894 10.740 1.00 93.12 102 SER A N 1
ATOM 760 C CA . SER A 1 102 ? -8.621 -3.151 10.548 1.00 93.12 102 SER A CA 1
ATOM 761 C C . SER A 1 102 ? -8.336 -3.755 9.166 1.00 93.12 102 SER A C 1
ATOM 763 O O . SER A 1 102 ? -8.083 -3.007 8.215 1.00 93.12 102 SER A O 1
ATOM 765 N N . PRO A 1 103 ? -8.358 -5.095 9.014 1.00 91.62 103 PRO A N 1
ATOM 766 C CA . PRO A 1 103 ? -8.189 -5.735 7.712 1.00 91.62 103 PRO A CA 1
ATOM 767 C C . PRO A 1 103 ? -9.168 -5.179 6.669 1.00 91.62 103 PRO A C 1
ATOM 769 O O . PRO A 1 103 ? -10.367 -5.093 6.917 1.00 91.62 103 PRO A O 1
ATOM 772 N N . GLY A 1 104 ? -8.650 -4.798 5.499 1.00 90.38 104 GLY A N 1
ATOM 773 C CA . GLY A 1 104 ? -9.430 -4.184 4.417 1.00 90.38 104 GLY A CA 1
ATOM 774 C C . GLY A 1 104 ? -9.560 -2.657 4.496 1.00 90.38 104 GLY A C 1
ATOM 775 O O . GLY A 1 104 ? -9.979 -2.041 3.519 1.00 90.38 104 GLY A O 1
ATOM 776 N N . MET A 1 105 ? -9.156 -2.027 5.604 1.00 94.00 105 MET A N 1
ATOM 777 C CA . MET A 1 105 ? -9.116 -0.569 5.733 1.00 94.00 105 MET A CA 1
ATOM 778 C C . MET A 1 105 ? -7.825 0.001 5.133 1.00 94.00 105 MET A C 1
ATOM 780 O O . MET A 1 105 ? -6.734 -0.544 5.325 1.00 94.00 105 MET A O 1
ATOM 784 N N . GLY A 1 106 ? -7.929 1.127 4.428 1.00 94.69 106 GLY A N 1
ATOM 785 C CA . GLY A 1 106 ? -6.761 1.874 3.974 1.00 94.69 106 GLY A CA 1
ATOM 786 C C . GLY A 1 106 ? -6.056 2.562 5.143 1.00 94.69 106 GLY A C 1
ATOM 787 O O . GLY A 1 106 ? -6.641 2.818 6.193 1.00 94.69 106 GLY A O 1
ATOM 788 N N . LEU A 1 107 ? -4.777 2.887 4.980 1.00 94.06 107 LEU A N 1
ATOM 789 C CA . LEU A 1 107 ? -4.039 3.666 5.981 1.00 94.06 107 LEU A CA 1
ATOM 790 C C . LEU A 1 107 ? -4.336 5.174 5.860 1.00 94.06 107 LEU A C 1
ATOM 792 O O . LEU A 1 107 ? -4.817 5.648 4.831 1.00 94.06 107 LEU A O 1
ATOM 796 N N . GLY A 1 108 ? -4.000 5.938 6.900 1.00 94.44 108 GLY A N 1
ATOM 797 C CA . GLY A 1 108 ? -4.161 7.396 6.951 1.00 94.44 108 GLY A CA 1
ATOM 798 C C . GLY A 1 108 ? -5.385 7.859 7.758 1.00 94.44 108 GLY A C 1
ATOM 799 O O . GLY A 1 108 ? -6.188 7.025 8.170 1.00 94.44 108 GLY A O 1
ATOM 800 N N . PRO A 1 109 ? -5.537 9.178 7.991 1.00 93.44 109 PRO A N 1
ATOM 801 C CA . PRO A 1 109 ? -6.539 9.726 8.918 1.00 93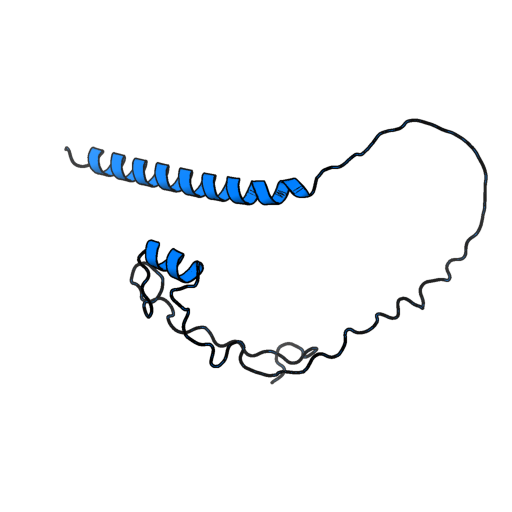.44 109 PRO A CA 1
ATOM 802 C C . PRO A 1 109 ? -7.982 9.351 8.566 1.00 93.44 109 PRO A C 1
ATOM 804 O O . PRO A 1 109 ? -8.777 9.045 9.442 1.00 93.44 109 PRO A O 1
ATOM 807 N N . GLU A 1 110 ? -8.286 9.332 7.268 1.00 94.00 110 GLU A N 1
ATOM 808 C CA . GLU A 1 110 ? -9.616 9.020 6.731 1.00 94.00 110 GLU A CA 1
ATOM 809 C C . GLU A 1 110 ? -9.765 7.547 6.319 1.00 94.00 110 GLU A C 1
ATOM 811 O O . GLU A 1 110 ? -10.771 7.166 5.724 1.00 94.00 110 GLU A O 1
ATOM 816 N N . GLY A 1 111 ? -8.732 6.721 6.519 1.00 93.62 111 GLY A N 1
ATOM 817 C CA . GLY A 1 111 ? -8.734 5.317 6.095 1.00 93.62 111 GLY A CA 1
ATOM 818 C C . GLY A 1 111 ? -8.826 5.089 4.577 1.00 93.62 111 GLY A C 1
ATOM 819 O O . GLY A 1 111 ? -9.127 3.983 4.137 1.00 93.62 111 GLY A O 1
ATOM 820 N N . ARG A 1 112 ? -8.582 6.126 3.759 1.00 94.88 112 ARG A N 1
ATOM 821 C CA . ARG A 1 112 ? -8.681 6.090 2.281 1.00 94.88 112 ARG A CA 1
ATOM 822 C C . ARG A 1 112 ? -7.355 5.808 1.572 1.00 94.88 112 ARG A C 1
ATOM 824 O O . ARG A 1 112 ? -7.244 6.020 0.366 1.00 94.88 112 ARG A O 1
ATOM 831 N N . GLY A 1 113 ? -6.327 5.400 2.312 1.00 95.56 113 GLY A N 1
ATOM 832 C CA . GLY A 1 113 ? -5.061 4.969 1.730 1.00 95.56 113 GLY A CA 1
ATOM 833 C C . GLY A 1 113 ? -5.224 3.733 0.846 1.00 95.56 113 GLY A C 1
ATOM 834 O O . GLY A 1 113 ? -6.254 3.064 0.856 1.00 95.56 113 GLY A O 1
ATOM 835 N N . ILE A 1 114 ? -4.175 3.422 0.090 1.00 94.62 114 ILE A N 1
ATOM 836 C CA . ILE A 1 114 ? -4.138 2.260 -0.801 1.00 94.62 114 ILE A CA 1
ATOM 837 C C . ILE A 1 114 ? -4.343 0.977 0.022 1.00 94.62 114 ILE A C 1
ATOM 839 O O . ILE A 1 114 ? -3.556 0.689 0.923 1.00 94.62 114 ILE A O 1
ATOM 843 N N . THR A 1 115 ? -5.399 0.225 -0.287 1.00 92.69 115 THR A N 1
ATOM 844 C CA . THR A 1 115 ? -5.743 -1.049 0.368 1.00 92.69 115 THR A CA 1
ATOM 845 C C . THR A 1 115 ? -5.084 -2.247 -0.308 1.00 92.69 115 THR A C 1
ATOM 847 O O . THR A 1 115 ? -4.684 -3.195 0.362 1.00 92.69 115 THR A O 1
ATOM 850 N N . GLU A 1 116 ? -4.937 -2.184 -1.631 1.00 89.62 116 GLU A N 1
ATOM 851 C CA . GLU A 1 116 ? -4.339 -3.238 -2.447 1.00 89.62 116 GLU A CA 1
ATOM 852 C C . GLU A 1 116 ? -2.838 -2.995 -2.660 1.00 89.62 116 GLU A C 1
ATOM 854 O O . GLU A 1 116 ? -2.451 -1.900 -3.077 1.00 89.62 116 GLU A O 1
ATOM 859 N N . PRO A 1 117 ? -1.961 -3.990 -2.433 1.00 88.75 117 PRO A N 1
ATOM 860 C CA . PRO A 1 117 ? -0.531 -3.835 -2.665 1.00 88.75 117 PRO A CA 1
ATOM 861 C C . PRO A 1 117 ? -0.206 -3.372 -4.091 1.00 88.75 117 PRO A C 1
ATOM 863 O O . PRO A 1 117 ? -0.755 -3.865 -5.079 1.00 88.75 117 PRO A O 1
ATOM 866 N N . LEU A 1 118 ? 0.747 -2.444 -4.209 1.00 90.62 118 LEU A N 1
ATOM 867 C CA . LEU A 1 118 ? 1.222 -1.992 -5.512 1.00 90.62 118 LEU A CA 1
ATOM 868 C C . LEU A 1 118 ? 1.949 -3.122 -6.241 1.00 90.62 118 LEU A C 1
ATOM 870 O O . LEU A 1 118 ? 2.881 -3.734 -5.717 1.00 90.62 118 LEU A O 1
ATOM 874 N N . ARG A 1 119 ? 1.544 -3.358 -7.489 1.00 90.00 119 ARG A N 1
ATOM 875 C CA . ARG A 1 119 ? 2.159 -4.373 -8.344 1.00 90.00 119 ARG A CA 1
ATOM 876 C C . ARG A 1 119 ? 3.515 -3.885 -8.832 1.00 90.00 119 ARG A C 1
ATOM 878 O O . ARG A 1 119 ? 3.606 -2.870 -9.519 1.00 90.00 119 ARG A O 1
ATOM 885 N N . ALA A 1 120 ? 4.559 -4.641 -8.514 1.00 89.94 120 ALA A N 1
ATOM 886 C CA . ALA A 1 120 ? 5.907 -4.390 -9.003 1.00 89.94 120 ALA A CA 1
ATOM 887 C C . ALA A 1 120 ? 6.329 -5.514 -9.949 1.00 89.94 120 ALA A C 1
ATOM 889 O O . ALA A 1 120 ? 6.335 -6.676 -9.563 1.00 89.94 120 ALA A O 1
ATOM 890 N N . THR A 1 121 ? 6.706 -5.187 -11.182 1.00 88.44 121 THR A N 1
ATOM 891 C CA . THR A 1 121 ? 7.239 -6.164 -12.141 1.00 88.44 121 THR A CA 1
ATOM 892 C C . THR A 1 121 ? 8.748 -6.289 -11.990 1.00 88.44 121 THR A C 1
ATOM 894 O O . THR A 1 121 ? 9.474 -5.291 -12.051 1.00 88.44 121 THR A O 1
ATOM 897 N N . GLN A 1 122 ? 9.243 -7.513 -11.834 1.00 87.19 122 GLN A N 1
ATOM 898 C CA . GLN A 1 122 ? 10.673 -7.766 -11.789 1.00 87.19 122 GLN A CA 1
ATOM 899 C C . GLN A 1 122 ? 11.294 -7.594 -13.177 1.00 87.19 122 GLN A C 1
ATOM 901 O O . GLN A 1 122 ? 10.879 -8.216 -14.156 1.00 87.19 122 GLN A O 1
ATOM 906 N N . ARG A 1 123 ? 12.320 -6.743 -13.253 1.00 85.44 123 ARG A N 1
ATOM 907 C CA . ARG A 1 123 ? 13.055 -6.501 -14.495 1.00 85.44 123 ARG A CA 1
ATOM 908 C C . ARG A 1 123 ? 14.054 -7.632 -14.764 1.00 85.44 123 ARG A C 1
ATOM 910 O O . ARG A 1 123 ? 14.682 -8.118 -13.816 1.00 85.44 123 ARG A O 1
ATOM 917 N N . PRO A 1 124 ? 14.278 -8.002 -16.037 1.00 85.19 124 PRO A N 1
ATOM 918 C CA . PRO A 1 124 ? 15.360 -8.906 -16.399 1.00 85.19 124 PRO A CA 1
ATOM 919 C C . PRO A 1 124 ? 16.707 -8.365 -15.904 1.00 85.19 124 PRO A C 1
ATOM 921 O O . PRO A 1 124 ? 17.010 -7.174 -16.038 1.00 85.19 124 PRO A O 1
ATOM 924 N N . LYS A 1 125 ? 17.538 -9.241 -15.330 1.00 84.12 125 LYS A N 1
ATOM 925 C CA . LYS A 1 125 ? 18.878 -8.862 -14.862 1.00 84.12 125 LYS A CA 1
ATOM 926 C C . LYS A 1 125 ? 19.709 -8.347 -16.040 1.00 84.12 125 LYS A C 1
ATOM 928 O O . LYS A 1 125 ? 19.802 -9.008 -17.066 1.00 84.12 125 LYS A O 1
ATOM 933 N N . GLY A 1 126 ? 20.338 -7.186 -15.868 1.00 86.06 126 GLY A N 1
ATOM 934 C CA . GLY A 1 126 ? 21.201 -6.576 -16.886 1.00 86.06 126 GLY A CA 1
ATOM 935 C C . GLY A 1 126 ? 20.474 -5.751 -17.953 1.00 86.06 126 GLY A C 1
ATOM 936 O O . GLY A 1 126 ? 21.144 -5.119 -18.763 1.00 86.06 126 GLY A O 1
ATOM 937 N N . ALA A 1 127 ? 19.139 -5.690 -17.945 1.00 85.25 127 ALA A N 1
ATOM 938 C CA . ALA A 1 127 ? 18.407 -4.803 -18.842 1.00 85.25 127 ALA A CA 1
ATOM 939 C C . ALA A 1 127 ? 18.554 -3.326 -18.416 1.00 85.25 127 ALA A C 1
ATOM 941 O O . ALA A 1 127 ? 18.429 -2.986 -17.233 1.00 85.25 127 ALA A O 1
ATOM 942 N N . GLY A 1 128 ? 18.756 -2.424 -19.380 1.00 86.75 128 GLY A N 1
ATOM 943 C CA . GLY A 1 128 ? 18.743 -0.968 -19.171 1.00 86.75 128 GLY A CA 1
ATOM 944 C C . GLY A 1 128 ? 17.326 -0.416 -18.970 1.00 86.75 128 GLY A C 1
ATOM 945 O O . GLY A 1 128 ? 16.354 -1.040 -19.399 1.00 86.75 128 GLY A O 1
ATOM 946 N N . LEU A 1 129 ? 17.189 0.716 -18.270 1.00 85.06 129 LEU A N 1
ATOM 947 C CA . LEU A 1 129 ? 15.892 1.392 -18.103 1.00 85.06 129 LEU A CA 1
ATOM 948 C C . LEU A 1 129 ? 15.259 1.649 -19.485 1.00 85.06 129 LEU A C 1
ATOM 950 O O . LEU A 1 129 ? 15.967 2.028 -20.411 1.00 85.06 129 LEU A O 1
ATOM 954 N N . GLY A 1 130 ? 13.952 1.413 -19.626 1.00 84.25 130 GLY A N 1
ATOM 955 C CA . GLY A 1 130 ? 13.245 1.533 -20.911 1.00 84.25 130 GLY A CA 1
ATOM 956 C C . GLY A 1 130 ? 13.243 0.274 -21.787 1.00 84.25 130 GLY A C 1
ATOM 957 O O . GLY A 1 130 ? 12.655 0.303 -22.861 1.00 84.25 130 GLY A O 1
ATOM 958 N N . PHE A 1 131 ? 13.852 -0.830 -21.343 1.00 78.62 131 PHE A N 1
ATOM 959 C CA . PHE A 1 131 ? 13.658 -2.143 -21.969 1.00 78.62 131 PHE A CA 1
ATOM 960 C C . PHE A 1 131 ? 12.177 -2.553 -21.859 1.00 78.62 131 PHE A C 1
ATOM 962 O O . PHE A 1 131 ? 11.713 -2.807 -20.743 1.00 78.62 131 PHE A O 1
ATOM 969 N N . ASN A 1 132 ? 11.466 -2.555 -22.991 1.00 67.50 132 ASN A N 1
ATOM 970 C CA . ASN A 1 132 ? 10.076 -2.989 -23.160 1.00 67.50 132 ASN A CA 1
ATOM 971 C C . ASN A 1 132 ? 10.054 -4.232 -24.048 1.00 67.50 132 ASN A C 1
ATOM 973 O O . ASN A 1 132 ? 10.654 -4.143 -25.144 1.00 67.50 132 ASN A O 1
#

Secondary structure (DSSP, 8-state):
--SHHHHHHHHHHHHHHHHHHHHHHHHHHHTTTGGG---------------------S---TT----PPP------SEETTTPPPPPTTSHHHHHHHHTT--TTPPSSTTS-S--SPPPEEPPPTTPPTT--

Organism: Electrophorus electricus (NCBI:txid8005)

Sequence (132 aa):
MCDGERESVKASYFYCVCVCVCACMQCHWDSRADRGHRRSCSLKTANRQTSGHLGSLCTGDVKRRRKAAPMGNSCTGVVGEGAPPIPESNMGSRMLQNMGWSPGMGLGPEGRGITEPLRATQRPKGAGLGFN

Radius of gyration: 29.16 Å; chains: 1; bounding box: 78×52×54 Å

pLDDT: mean 72.41, std 18.34, range [37.25, 97.5]